Protein AF-A0A1V5ZDZ3-F1 (afdb_monomer_lite)

Foldseek 3Di:
DVVLLVVLLVLQQCVPPVCVVVLLLLLLQFAQDDDLLVVLVVLLVVLVVLLLQVCQFQFLQVPDHDPAGLAAECAGCCVVDVCSNLVSVLSNVLSLSSNRNGDDPCPSVCSNVVSCVSCVSNVVNNVVPHDPPPHHYDHHGDDSVRSCVSCVVVVVSSVVSVVSSVVSNVVVVVVVVVD

pLDDT: mean 86.66, std 9.2, range [58.78, 97.75]

Secondary structure (DSSP, 8-state):
-HHHHHHHHHHHHTTTTTTHHHHHHHHHT----STHHHHHHHHHHHHHHHHHHHHHHHGGGGG--SS--SSEE-SGGGGT-S-HHHHHHHHHHHHHHHHHT-S-TTHHHHHHHHHHHHHHHHHHHHHHH---TTPPEE-PPPPHHHHHHHTHHHHHHHHHHHHHHHHHHHHHHHHHHT-

Radius of gyration: 17.97 Å; chains: 1; bounding box: 47×28×54 Å

Sequence (179 aa):
MARLAVLGGFLFTHRDVLPVPLAIAVALSSRIRGGRRVAGALLVLIGLAIRLWAVLYIGGESRSRGEGPAFRTIGGPYAYFRHPLYLANAVLSEGLVLFSGAGKRWLPFVFPVLAFLFYAPIVAWEQGGVPRRGIPVRANRFGVRTALRSERRTYQSVFAFLVVSVVSSFVRNNLRRNR

Structure (mmCIF, N/CA/C/O backbone):
data_AF-A0A1V5ZDZ3-F1
#
_entry.id   AF-A0A1V5ZDZ3-F1
#
loop_
_atom_site.group_PDB
_atom_site.id
_atom_site.type_symbol
_atom_site.label_atom_id
_atom_site.label_alt_id
_atom_site.label_comp_id
_atom_site.label_asym_id
_atom_site.label_entity_id
_atom_site.label_seq_id
_atom_site.pdbx_PDB_ins_code
_atom_site.Cartn_x
_atom_site.Cartn_y
_atom_site.Cartn_z
_atom_site.occupancy
_atom_site.B_iso_or_equiv
_atom_site.auth_seq_id
_atom_site.auth_comp_id
_atom_site.auth_asym_id
_atom_site.auth_atom_id
_atom_site.pdbx_PDB_model_num
ATOM 1 N N . MET A 1 1 ? 7.000 -11.960 24.752 1.00 59.69 1 MET A N 1
ATOM 2 C CA . MET A 1 1 ? 5.815 -11.094 24.549 1.00 59.69 1 MET A CA 1
ATOM 3 C C . MET A 1 1 ? 6.163 -9.599 24.523 1.00 59.69 1 MET A C 1
ATOM 5 O O . MET A 1 1 ? 5.880 -8.968 23.515 1.00 59.69 1 MET A O 1
ATOM 9 N N . ALA A 1 2 ? 6.853 -9.037 25.529 1.00 67.88 2 ALA A N 1
ATOM 10 C CA . ALA A 1 2 ? 7.173 -7.596 25.588 1.00 67.88 2 ALA A CA 1
ATOM 11 C C . ALA A 1 2 ? 7.930 -7.032 24.360 1.00 67.88 2 ALA A C 1
ATOM 13 O O . ALA A 1 2 ? 7.556 -5.990 23.831 1.00 67.88 2 ALA A O 1
ATOM 14 N N . ARG A 1 3 ? 8.939 -7.746 23.834 1.00 72.88 3 ARG A N 1
ATOM 15 C CA . ARG A 1 3 ? 9.723 -7.296 22.661 1.00 72.88 3 ARG A CA 1
ATOM 16 C C . ARG A 1 3 ? 8.899 -7.169 21.369 1.00 72.88 3 ARG A C 1
ATOM 18 O O . ARG A 1 3 ? 9.143 -6.261 20.584 1.00 72.88 3 ARG A O 1
ATOM 25 N N . LEU A 1 4 ? 7.907 -8.042 21.164 1.00 75.06 4 LEU A N 1
ATOM 26 C CA . LEU A 1 4 ? 7.025 -7.992 19.988 1.00 75.06 4 LEU A CA 1
ATOM 27 C C . LEU A 1 4 ? 6.037 -6.824 20.069 1.00 75.06 4 LEU A C 1
ATOM 29 O O . LEU A 1 4 ? 5.743 -6.206 19.051 1.00 75.06 4 LEU A O 1
ATOM 33 N N . ALA A 1 5 ? 5.573 -6.488 21.275 1.00 77.06 5 ALA A N 1
ATOM 34 C CA . ALA A 1 5 ? 4.717 -5.327 21.495 1.00 77.06 5 ALA A CA 1
ATOM 35 C C . ALA A 1 5 ? 5.474 -4.010 21.249 1.00 77.06 5 ALA A C 1
ATOM 37 O O . ALA A 1 5 ? 4.960 -3.135 20.558 1.00 77.06 5 ALA A O 1
ATOM 38 N N . VAL A 1 6 ? 6.717 -3.893 21.734 1.00 82.50 6 VAL A N 1
ATOM 39 C CA . VAL A 1 6 ? 7.574 -2.721 21.466 1.00 82.50 6 VAL A CA 1
ATOM 40 C C . VAL A 1 6 ? 7.829 -2.561 19.965 1.00 82.50 6 VAL A C 1
ATOM 42 O O . VAL A 1 6 ? 7.664 -1.468 19.424 1.00 82.50 6 VAL A O 1
ATOM 45 N N . LEU A 1 7 ? 8.164 -3.659 19.277 1.00 86.00 7 LEU A N 1
ATOM 46 C CA . LEU A 1 7 ? 8.365 -3.652 17.829 1.00 86.00 7 LEU A CA 1
ATOM 47 C C . LEU A 1 7 ? 7.093 -3.229 17.080 1.00 86.00 7 LEU A C 1
ATOM 49 O O . LEU A 1 7 ? 7.154 -2.355 16.221 1.00 86.00 7 LEU A O 1
ATOM 53 N N . GLY A 1 8 ? 5.940 -3.812 17.412 1.00 85.69 8 GLY A N 1
ATOM 54 C CA . GLY A 1 8 ? 4.668 -3.481 16.772 1.00 85.69 8 GLY A CA 1
ATOM 55 C C . GLY A 1 8 ? 4.269 -2.015 16.955 1.00 85.69 8 GLY A C 1
ATOM 56 O O . GLY A 1 8 ? 3.868 -1.378 15.984 1.00 85.69 8 GLY A O 1
ATOM 57 N N . GLY A 1 9 ? 4.461 -1.447 18.151 1.00 85.50 9 GLY A N 1
ATOM 58 C CA . GLY A 1 9 ? 4.210 -0.027 18.415 1.00 85.50 9 GLY A CA 1
ATOM 59 C C . GLY A 1 9 ? 5.159 0.900 17.651 1.00 85.50 9 GLY A C 1
ATOM 60 O O . GLY A 1 9 ? 4.721 1.880 17.044 1.00 85.50 9 GLY A O 1
ATOM 61 N N . PHE A 1 10 ? 6.453 0.565 17.598 1.00 87.38 10 PHE A N 1
ATOM 62 C CA . PHE A 1 10 ? 7.428 1.309 16.797 1.00 87.38 10 PHE A CA 1
ATOM 63 C C . PHE A 1 10 ? 7.063 1.301 15.305 1.00 87.38 10 PHE A C 1
ATOM 65 O O . PHE A 1 10 ? 7.021 2.361 14.670 1.00 87.38 10 PHE A O 1
ATOM 72 N N . LEU A 1 11 ? 6.753 0.117 14.763 1.00 89.81 11 LEU A N 1
ATOM 73 C CA . LEU A 1 11 ? 6.335 -0.060 13.374 1.00 89.81 11 LEU A CA 1
ATOM 74 C C . LEU A 1 11 ? 5.017 0.670 13.086 1.00 89.81 11 LEU A C 1
ATOM 76 O O . LEU A 1 11 ? 4.903 1.304 12.042 1.00 89.81 11 LEU A O 1
ATOM 80 N N . PHE A 1 12 ? 4.046 0.648 14.006 1.00 86.44 12 PHE A N 1
ATOM 81 C CA . PHE A 1 12 ? 2.776 1.363 13.857 1.00 86.44 12 PHE A CA 1
ATOM 82 C C . PHE A 1 12 ? 2.987 2.875 13.741 1.00 86.44 12 PHE A C 1
ATOM 84 O O . PHE A 1 12 ? 2.414 3.503 12.849 1.00 86.44 12 PHE A O 1
ATOM 91 N N . THR A 1 13 ? 3.824 3.459 14.599 1.00 85.75 13 THR A N 1
ATOM 92 C CA . THR A 1 13 ? 4.104 4.905 14.609 1.00 85.75 13 THR A CA 1
ATOM 93 C C . THR A 1 13 ? 4.834 5.362 13.344 1.00 85.75 13 THR A C 1
ATOM 95 O O . THR A 1 13 ? 4.543 6.436 12.813 1.00 85.75 13 THR A O 1
ATOM 98 N N . HIS A 1 14 ? 5.728 4.525 12.810 1.00 87.31 14 HIS A N 1
ATOM 99 C CA . HIS A 1 14 ? 6.553 4.842 11.638 1.00 87.31 14 HIS A CA 1
ATOM 100 C C . HIS A 1 14 ? 6.066 4.184 10.337 1.00 87.31 14 HIS A C 1
ATOM 102 O O . HIS A 1 14 ? 6.770 4.227 9.324 1.00 87.31 14 HIS A O 1
ATOM 108 N N . ARG A 1 15 ? 4.853 3.613 10.328 1.00 85.88 15 ARG A N 1
ATOM 109 C CA . ARG A 1 15 ? 4.305 2.820 9.209 1.00 85.88 15 ARG A CA 1
ATOM 110 C C . ARG A 1 15 ? 4.281 3.545 7.864 1.00 85.88 15 ARG A C 1
ATOM 112 O O . ARG A 1 15 ? 4.365 2.900 6.827 1.00 85.88 15 ARG A O 1
ATOM 119 N N . ASP A 1 16 ? 4.167 4.873 7.884 1.00 85.38 16 ASP A N 1
ATOM 120 C CA . ASP A 1 16 ? 4.135 5.702 6.674 1.00 85.38 16 ASP A CA 1
ATOM 121 C C . ASP A 1 16 ? 5.539 6.025 6.129 1.00 85.38 16 ASP A C 1
ATOM 123 O O . ASP A 1 16 ? 5.663 6.399 4.967 1.00 85.38 16 ASP A O 1
ATOM 127 N N . VAL A 1 17 ? 6.586 5.923 6.958 1.00 87.62 17 VAL A N 1
ATOM 128 C CA . VAL A 1 17 ? 7.951 6.387 6.642 1.00 87.62 17 VAL A CA 1
ATOM 129 C C . VAL A 1 17 ? 8.885 5.220 6.334 1.00 87.62 17 VAL A C 1
ATOM 131 O O . VAL A 1 17 ? 9.658 5.295 5.384 1.00 87.62 17 VAL A O 1
ATOM 134 N N . LEU A 1 18 ? 8.789 4.118 7.086 1.00 90.88 18 LEU A N 1
ATOM 135 C CA . LEU A 1 18 ? 9.664 2.950 6.912 1.00 90.88 18 LEU A CA 1
ATOM 136 C C . LEU A 1 18 ? 9.657 2.364 5.486 1.00 90.88 18 LEU A C 1
ATOM 138 O O . LEU A 1 18 ? 10.729 1.999 5.005 1.00 90.88 18 LEU A O 1
ATOM 142 N N . PRO A 1 19 ? 8.520 2.302 4.763 1.00 89.12 19 PRO A N 1
ATOM 143 C CA . PRO A 1 19 ? 8.514 1.780 3.396 1.00 89.12 19 PRO A CA 1
ATOM 144 C C . PRO A 1 19 ? 9.108 2.741 2.350 1.00 89.12 19 PRO A C 1
ATOM 146 O O . PRO A 1 19 ? 9.386 2.317 1.229 1.00 89.12 19 PRO A O 1
ATOM 149 N N . VAL A 1 20 ? 9.296 4.028 2.674 1.00 91.06 20 VAL A N 1
ATOM 150 C CA . VAL A 1 20 ? 9.652 5.074 1.695 1.00 91.06 20 VAL A CA 1
ATOM 151 C C . VAL A 1 20 ? 11.028 4.857 1.054 1.00 91.06 20 VAL A C 1
ATOM 153 O O . VAL A 1 20 ? 11.095 4.904 -0.176 1.00 91.06 20 VAL A O 1
ATOM 156 N N . PRO A 1 21 ? 12.117 4.567 1.797 1.00 93.44 21 PRO A N 1
ATOM 157 C CA . PRO A 1 21 ? 13.422 4.311 1.183 1.00 93.44 21 PRO A CA 1
ATOM 158 C C . PRO A 1 21 ? 13.392 3.127 0.210 1.00 93.44 21 PRO A C 1
ATOM 160 O O . PRO A 1 21 ? 13.951 3.207 -0.884 1.00 93.44 21 PRO A O 1
ATOM 163 N N . LEU A 1 22 ? 12.680 2.053 0.573 1.00 91.25 22 LEU A N 1
ATOM 164 C CA . LEU A 1 22 ? 12.496 0.895 -0.299 1.00 91.25 22 LEU A CA 1
ATOM 165 C C . LEU A 1 22 ? 11.711 1.278 -1.559 1.00 91.25 22 LEU A C 1
ATOM 167 O O . LEU A 1 22 ? 12.120 0.921 -2.661 1.00 91.25 22 LEU A O 1
ATOM 171 N N . ALA A 1 23 ? 10.628 2.045 -1.419 1.00 92.56 23 ALA A N 1
ATOM 172 C CA . ALA A 1 23 ? 9.844 2.521 -2.554 1.00 92.56 23 ALA A CA 1
ATOM 173 C C . ALA A 1 23 ? 10.684 3.382 -3.516 1.00 92.56 23 ALA A C 1
ATOM 175 O O . ALA A 1 23 ? 10.612 3.187 -4.728 1.00 92.56 23 ALA A O 1
ATOM 176 N N . ILE A 1 24 ? 11.531 4.279 -3.000 1.00 94.19 24 ILE A N 1
ATOM 177 C CA . ILE A 1 24 ? 12.449 5.089 -3.817 1.00 94.19 24 ILE A CA 1
ATOM 178 C C . ILE A 1 24 ? 13.454 4.192 -4.549 1.00 94.19 24 ILE A C 1
ATOM 180 O O . ILE A 1 24 ? 13.631 4.328 -5.760 1.00 94.19 24 ILE A O 1
ATOM 184 N N . ALA A 1 25 ? 14.077 3.240 -3.847 1.00 93.38 25 ALA A N 1
ATOM 185 C CA . ALA A 1 25 ? 15.037 2.313 -4.444 1.00 93.38 25 ALA A CA 1
ATOM 186 C C . ALA A 1 25 ? 14.409 1.470 -5.570 1.00 93.38 25 ALA A C 1
ATOM 188 O O . ALA A 1 25 ? 15.009 1.292 -6.635 1.00 93.38 25 ALA A O 1
ATOM 189 N N . VAL A 1 26 ? 13.181 0.985 -5.369 1.00 93.19 26 VAL A N 1
ATOM 190 C CA . VAL A 1 26 ? 12.404 0.265 -6.389 1.00 93.19 26 VAL A CA 1
ATOM 191 C C . VAL A 1 26 ? 12.106 1.188 -7.576 1.00 93.19 26 VAL A C 1
ATOM 193 O O . VAL A 1 26 ? 12.434 0.838 -8.708 1.00 93.19 26 VAL A O 1
ATOM 196 N N . ALA A 1 27 ? 11.586 2.395 -7.341 1.00 94.38 27 ALA A N 1
ATOM 197 C CA . ALA A 1 27 ? 11.242 3.333 -8.410 1.00 94.38 27 ALA A CA 1
ATOM 198 C C . ALA A 1 27 ? 12.459 3.714 -9.274 1.00 94.38 27 ALA A C 1
ATOM 200 O O . ALA A 1 27 ? 12.392 3.637 -10.502 1.00 94.38 27 ALA A O 1
ATOM 201 N N . LEU A 1 28 ? 13.599 4.035 -8.655 1.00 94.38 28 LEU A N 1
ATOM 202 C CA . LEU A 1 28 ? 14.843 4.385 -9.357 1.00 94.38 28 LEU A CA 1
ATOM 203 C C . LEU A 1 28 ? 15.473 3.198 -10.103 1.00 94.38 28 LEU A C 1
ATOM 205 O O . LEU A 1 28 ? 16.198 3.372 -11.085 1.00 94.38 28 LEU A O 1
ATOM 209 N N . SER A 1 29 ? 15.208 1.967 -9.660 1.00 91.81 29 SER A N 1
ATOM 210 C CA . SER A 1 29 ? 15.722 0.755 -10.306 1.00 91.81 29 SER A CA 1
ATOM 211 C C . SER A 1 29 ? 14.796 0.181 -11.387 1.00 91.81 29 SER A C 1
ATOM 213 O O . SER A 1 29 ? 15.147 -0.838 -11.999 1.00 91.81 29 SER A O 1
ATOM 215 N N . SER A 1 30 ? 13.687 0.867 -11.682 1.00 92.50 30 SER A N 1
ATOM 216 C CA . SER A 1 30 ? 12.644 0.445 -12.622 1.00 92.50 30 SER A CA 1
ATOM 217 C C . SER A 1 30 ? 13.154 0.083 -14.015 1.00 92.50 30 SER A C 1
ATOM 219 O O . SER A 1 30 ? 14.029 0.731 -14.597 1.00 92.50 30 SER A O 1
ATOM 221 N N . ARG A 1 31 ? 12.562 -0.978 -14.567 1.00 91.25 31 ARG A N 1
ATOM 222 C CA . ARG A 1 31 ? 12.751 -1.476 -15.936 1.00 91.25 31 ARG A CA 1
ATOM 223 C C . ARG A 1 31 ? 11.410 -2.009 -16.437 1.00 91.25 31 ARG A C 1
ATOM 225 O O . ARG A 1 31 ? 11.193 -3.216 -16.516 1.00 91.25 31 ARG A O 1
ATOM 232 N N . ILE A 1 32 ? 10.507 -1.098 -16.781 1.00 89.62 32 ILE A N 1
ATOM 233 C CA . ILE A 1 32 ? 9.138 -1.427 -17.188 1.00 89.62 32 ILE A CA 1
ATOM 234 C C . ILE A 1 32 ? 9.177 -2.106 -18.564 1.00 89.62 32 ILE A C 1
ATOM 236 O O . ILE A 1 32 ? 9.320 -1.442 -19.592 1.00 89.62 32 ILE A O 1
ATOM 240 N N . ARG A 1 33 ? 9.087 -3.442 -18.585 1.00 80.81 33 ARG A N 1
ATOM 241 C CA . ARG A 1 33 ? 9.086 -4.280 -19.797 1.00 80.81 33 ARG A CA 1
ATOM 242 C C . ARG A 1 33 ? 8.241 -5.544 -19.597 1.00 80.81 33 ARG A C 1
ATOM 244 O O . ARG A 1 33 ? 8.158 -6.077 -18.493 1.00 80.81 33 ARG A O 1
ATOM 251 N N . GLY A 1 34 ? 7.674 -6.059 -20.689 1.00 81.50 34 GLY A N 1
ATOM 252 C CA . GLY A 1 34 ? 6.907 -7.312 -20.707 1.00 81.50 34 GLY A CA 1
ATOM 253 C C . GLY A 1 34 ? 5.507 -7.213 -20.085 1.00 81.50 34 GLY A C 1
ATOM 254 O O . GLY A 1 34 ? 5.039 -6.131 -19.734 1.00 81.50 34 GLY A O 1
ATOM 255 N N . GLY A 1 35 ? 4.830 -8.360 -19.951 1.00 80.69 35 GLY A N 1
ATOM 256 C CA . GLY A 1 35 ? 3.433 -8.446 -19.493 1.00 80.69 35 GLY A CA 1
ATOM 257 C C . GLY A 1 35 ? 3.197 -8.121 -18.011 1.00 80.69 35 GLY A C 1
ATOM 258 O O . GLY A 1 35 ? 2.084 -7.762 -17.635 1.00 80.69 35 GLY A O 1
ATOM 259 N N . ARG A 1 36 ? 4.243 -8.157 -17.168 1.00 86.19 36 ARG A N 1
ATOM 260 C CA . ARG A 1 36 ? 4.143 -7.897 -15.714 1.00 86.19 36 ARG A CA 1
ATOM 261 C C . ARG A 1 36 ? 3.575 -6.513 -15.389 1.00 86.19 36 ARG A C 1
ATOM 263 O O . ARG A 1 36 ? 2.867 -6.368 -14.400 1.00 86.19 36 ARG A O 1
ATOM 270 N N . ARG A 1 37 ? 3.812 -5.520 -16.253 1.00 90.75 37 ARG A N 1
ATOM 271 C CA . ARG A 1 37 ? 3.296 -4.153 -16.077 1.00 90.75 37 ARG A CA 1
ATOM 272 C C . ARG A 1 37 ? 1.768 -4.089 -16.022 1.00 90.75 37 ARG A C 1
ATOM 274 O O . ARG A 1 37 ? 1.231 -3.274 -15.285 1.00 90.75 37 ARG A O 1
ATOM 281 N N . VAL A 1 38 ? 1.077 -4.945 -16.782 1.00 93.50 38 VAL A N 1
ATOM 282 C CA . VAL A 1 38 ? -0.393 -4.955 -16.839 1.00 93.50 38 VAL A CA 1
ATOM 283 C C . VAL A 1 38 ? -0.948 -5.524 -15.541 1.00 93.50 38 VAL A C 1
ATOM 285 O O . VAL A 1 38 ? -1.773 -4.884 -14.901 1.00 93.50 38 VAL A O 1
ATOM 288 N N . ALA A 1 39 ? -0.419 -6.667 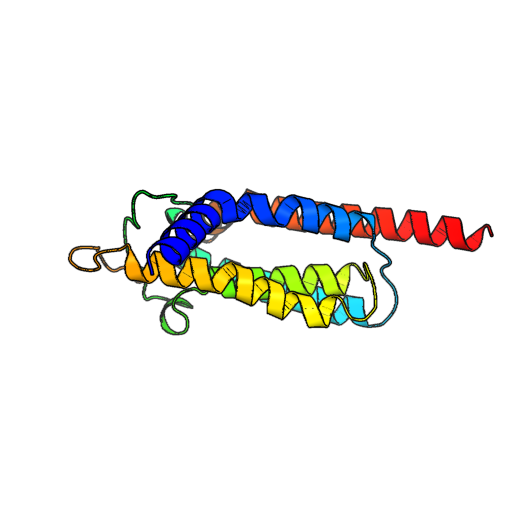-15.097 1.00 93.25 39 ALA A N 1
ATOM 289 C CA . ALA A 1 39 ? -0.768 -7.243 -13.801 1.00 93.25 39 ALA A CA 1
ATOM 290 C C . ALA A 1 39 ? -0.473 -6.266 -12.647 1.00 93.25 39 ALA A C 1
ATOM 292 O O . ALA A 1 39 ? -1.317 -6.070 -11.778 1.00 93.25 39 ALA A O 1
ATOM 293 N N . GLY A 1 40 ? 0.680 -5.587 -12.679 1.00 95.12 40 GLY A N 1
ATOM 294 C CA . GLY A 1 40 ? 1.031 -4.565 -11.692 1.00 95.12 40 GLY A CA 1
ATOM 295 C C . GLY A 1 40 ? 0.053 -3.390 -11.681 1.00 95.12 40 GLY A C 1
ATOM 296 O O . GLY A 1 40 ? -0.425 -3.004 -10.620 1.00 95.12 40 GLY A O 1
ATOM 297 N N . ALA A 1 41 ? -0.318 -2.866 -12.853 1.00 95.62 41 ALA A N 1
ATOM 298 C CA . ALA A 1 41 ? -1.301 -1.790 -12.966 1.00 95.62 41 ALA A CA 1
ATOM 299 C C . ALA A 1 41 ? -2.682 -2.203 -12.429 1.00 95.62 41 ALA A C 1
ATOM 301 O O . ALA A 1 41 ? -3.305 -1.437 -11.696 1.00 95.62 41 ALA A O 1
ATOM 302 N N . LEU A 1 42 ? -3.139 -3.423 -12.732 1.00 96.75 42 LEU A N 1
ATOM 303 C CA . LEU A 1 42 ? -4.397 -3.951 -12.199 1.00 96.75 42 LEU A CA 1
ATOM 304 C C . LEU A 1 42 ? -4.360 -4.060 -10.671 1.00 96.75 42 LEU A C 1
ATOM 306 O O . LEU A 1 42 ? -5.295 -3.616 -10.010 1.00 96.75 42 LEU A O 1
ATOM 310 N N . LEU A 1 43 ? -3.268 -4.569 -10.095 1.00 96.94 43 LEU A N 1
ATOM 311 C CA . LEU A 1 43 ? -3.098 -4.630 -8.641 1.00 96.94 43 LEU A CA 1
ATOM 312 C C . LEU A 1 43 ? -3.066 -3.238 -8.000 1.00 96.94 43 LEU A C 1
ATOM 314 O O . LEU A 1 43 ? -3.684 -3.040 -6.957 1.00 96.94 43 LEU A O 1
ATOM 318 N N . VAL A 1 44 ? -2.419 -2.252 -8.633 1.00 97.19 44 VAL A N 1
ATOM 319 C CA . VAL A 1 44 ? -2.454 -0.854 -8.172 1.00 97.19 44 VAL A CA 1
ATOM 320 C C . VAL A 1 44 ? -3.892 -0.337 -8.133 1.00 97.19 44 VAL A C 1
ATOM 322 O O . VAL A 1 44 ? -4.309 0.218 -7.118 1.00 97.19 44 VAL A O 1
ATOM 325 N N . LEU A 1 45 ? -4.674 -0.555 -9.194 1.00 97.19 45 LEU A N 1
ATOM 326 C CA . LEU A 1 45 ? -6.077 -0.131 -9.249 1.00 97.19 45 LEU A CA 1
ATOM 327 C C . LEU A 1 45 ? -6.932 -0.827 -8.182 1.00 97.19 45 LEU A C 1
ATOM 329 O O . LEU A 1 45 ? -7.694 -0.158 -7.486 1.00 97.19 45 LEU A O 1
ATOM 333 N N . ILE A 1 46 ? -6.767 -2.140 -8.001 1.00 97.75 46 ILE A N 1
ATOM 334 C CA . ILE A 1 46 ? -7.468 -2.912 -6.965 1.00 97.75 46 ILE A CA 1
ATOM 335 C C . ILE A 1 46 ? -7.102 -2.387 -5.572 1.00 97.75 46 ILE A C 1
ATOM 337 O O . ILE A 1 46 ? -7.986 -2.121 -4.759 1.00 97.75 46 ILE A O 1
ATOM 341 N N . GLY A 1 47 ? -5.813 -2.175 -5.295 1.00 96.81 47 GLY A N 1
ATOM 342 C CA . GLY A 1 47 ? -5.342 -1.634 -4.022 1.00 96.81 47 GLY A CA 1
ATOM 343 C C . GLY A 1 47 ? -5.919 -0.246 -3.731 1.00 96.81 47 GLY A C 1
ATOM 344 O O . GLY A 1 47 ? -6.404 0.003 -2.626 1.00 96.81 47 GLY A O 1
ATOM 345 N N . LEU A 1 48 ? -5.944 0.644 -4.730 1.00 96.06 48 LEU A N 1
ATOM 346 C CA . LEU A 1 48 ? -6.569 1.966 -4.614 1.00 96.06 48 LEU A CA 1
ATOM 347 C C . LEU A 1 48 ? -8.085 1.875 -4.387 1.00 96.06 48 LEU A C 1
ATOM 349 O O . LEU A 1 48 ? -8.615 2.633 -3.575 1.00 96.06 48 LEU A O 1
ATOM 353 N N . ALA A 1 49 ? -8.776 0.939 -5.041 1.00 95.44 49 ALA A N 1
ATOM 354 C CA . ALA A 1 49 ? -10.210 0.727 -4.862 1.00 95.44 49 ALA A CA 1
ATOM 355 C C . ALA A 1 49 ? -10.547 0.227 -3.448 1.00 95.44 49 ALA A C 1
ATOM 357 O O . ALA A 1 49 ? -11.411 0.808 -2.788 1.00 95.44 49 ALA A O 1
ATOM 358 N N . ILE A 1 50 ? -9.824 -0.781 -2.938 1.00 95.12 50 ILE A N 1
ATOM 359 C CA . ILE A 1 50 ? -9.981 -1.269 -1.555 1.00 95.12 50 ILE A CA 1
ATOM 360 C C . ILE A 1 50 ? -9.680 -0.136 -0.569 1.00 95.12 50 ILE A C 1
ATOM 362 O O . ILE A 1 50 ? -10.411 0.052 0.405 1.00 95.12 50 ILE A O 1
ATOM 366 N N . ARG A 1 51 ? -8.633 0.659 -0.833 1.00 94.25 51 ARG A N 1
ATOM 367 C CA . ARG A 1 51 ? -8.268 1.801 0.009 1.00 94.25 51 ARG A CA 1
ATOM 368 C C . ARG A 1 51 ? -9.383 2.836 0.059 1.00 94.25 51 ARG A C 1
ATOM 370 O O . ARG A 1 51 ? -9.787 3.227 1.150 1.00 94.25 51 ARG A O 1
ATOM 377 N N . LEU A 1 52 ? -9.896 3.262 -1.093 1.00 92.94 52 LEU A N 1
ATOM 378 C CA . LEU A 1 52 ? -10.993 4.223 -1.158 1.00 92.94 52 LEU A CA 1
ATOM 379 C C . LEU A 1 52 ? -12.235 3.675 -0.450 1.00 92.94 52 LEU A C 1
ATOM 381 O O . LEU A 1 52 ? -12.846 4.391 0.342 1.00 92.94 52 LEU A O 1
ATOM 385 N N . TRP A 1 53 ? -12.568 2.400 -0.670 1.00 93.81 53 TRP A N 1
ATOM 386 C CA . TRP A 1 53 ? -13.678 1.744 0.014 1.00 93.81 53 TRP A CA 1
ATOM 387 C C . TRP A 1 53 ? -13.498 1.762 1.533 1.00 93.81 53 TRP A C 1
ATOM 389 O O . TRP A 1 53 ? -14.443 2.096 2.233 1.00 93.81 53 TRP A O 1
ATOM 399 N N . ALA A 1 54 ? -12.297 1.505 2.055 1.00 93.06 54 ALA A N 1
ATOM 400 C CA . ALA A 1 54 ? -12.025 1.570 3.491 1.00 93.06 54 ALA A CA 1
ATOM 401 C C . ALA A 1 54 ? -12.116 2.998 4.041 1.00 93.06 54 ALA A C 1
ATOM 403 O O . ALA A 1 54 ? -12.803 3.251 5.030 1.00 93.06 54 ALA A O 1
ATOM 404 N N . VAL A 1 55 ? -11.486 3.966 3.380 1.00 92.50 55 VAL A N 1
ATOM 405 C CA . VAL A 1 55 ? -11.455 5.356 3.858 1.00 92.50 55 VAL A CA 1
ATOM 406 C C . V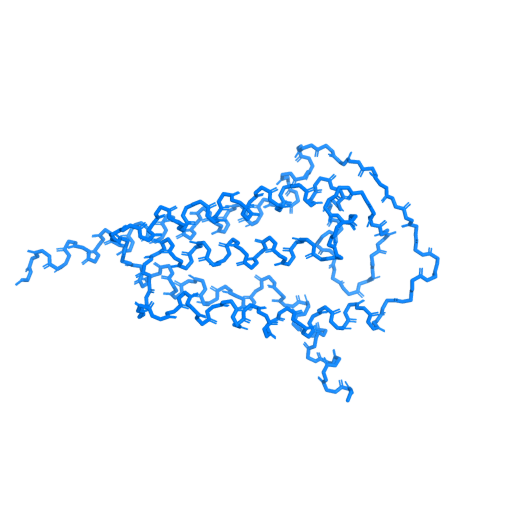AL A 1 55 ? -12.830 6.013 3.838 1.00 92.50 55 VAL A C 1
ATOM 408 O O . VAL A 1 55 ? -13.119 6.847 4.693 1.00 92.50 55 VAL A O 1
ATOM 411 N N . LEU A 1 56 ? -13.729 5.576 2.957 1.00 92.25 56 LEU A N 1
ATOM 412 C CA . LEU A 1 56 ? -15.131 5.987 3.009 1.00 92.25 56 LEU A CA 1
ATOM 413 C C . LEU A 1 56 ? -15.829 5.619 4.329 1.00 92.25 56 LEU A C 1
ATOM 415 O O . LEU A 1 56 ? -16.838 6.239 4.633 1.00 92.25 56 LEU A O 1
ATOM 419 N N . TYR A 1 57 ? -15.320 4.672 5.121 1.00 90.56 57 TYR A N 1
ATOM 420 C CA . TYR A 1 57 ? -15.927 4.250 6.393 1.00 90.56 57 TYR A CA 1
ATOM 421 C C . TYR A 1 57 ? -15.113 4.623 7.638 1.00 90.56 57 TYR A C 1
ATOM 423 O O . TYR A 1 57 ? -15.697 4.778 8.708 1.00 90.56 57 TYR A O 1
ATOM 431 N N . ILE A 1 58 ? -13.788 4.765 7.533 1.00 87.50 58 ILE A N 1
ATOM 432 C CA . ILE A 1 58 ? -12.936 5.187 8.664 1.00 87.50 58 ILE A CA 1
ATOM 433 C C . ILE A 1 58 ? -12.610 6.688 8.643 1.00 87.50 58 ILE A C 1
ATOM 435 O O . ILE A 1 58 ? -12.310 7.272 9.679 1.00 87.50 58 ILE A O 1
ATOM 439 N N . GLY A 1 59 ? -12.677 7.337 7.479 1.00 84.19 59 GLY A N 1
ATOM 440 C CA . GLY A 1 59 ? -12.348 8.752 7.327 1.00 84.19 59 GLY A CA 1
ATOM 441 C C . GLY A 1 59 ? -10.918 9.097 7.768 1.00 84.19 59 GLY A C 1
ATOM 442 O O . GLY A 1 59 ? -9.960 8.359 7.510 1.00 84.19 59 GLY A O 1
ATOM 443 N N . GLY A 1 60 ? -10.779 10.249 8.434 1.00 74.19 60 GLY A N 1
ATOM 444 C CA . GLY A 1 60 ? -9.499 10.782 8.913 1.00 74.19 60 GLY A CA 1
ATOM 445 C C . GLY A 1 60 ? -8.855 9.989 10.056 1.00 74.19 60 GLY A C 1
ATOM 446 O O . GLY A 1 60 ? -7.640 10.079 10.225 1.00 74.19 60 GLY A O 1
ATOM 447 N N . GLU A 1 61 ? -9.618 9.150 10.769 1.00 74.38 61 GLU A N 1
ATOM 448 C CA . GLU A 1 61 ? -9.101 8.325 11.877 1.00 74.38 61 GLU A CA 1
ATOM 449 C C . GLU A 1 61 ? -8.014 7.342 11.437 1.00 74.38 61 GLU A C 1
ATOM 451 O O . GLU A 1 61 ? -7.153 6.955 12.223 1.00 74.38 61 GLU A O 1
ATOM 456 N N . SER A 1 62 ? -7.973 6.999 10.147 1.00 65.81 62 SER A N 1
ATOM 457 C CA . SER A 1 62 ? -6.891 6.211 9.540 1.00 65.81 62 SER A CA 1
ATOM 458 C C . SER A 1 62 ? -5.479 6.776 9.793 1.00 65.81 62 SER A C 1
ATOM 460 O O . SER A 1 62 ? -4.484 6.045 9.690 1.00 65.81 62 SER A O 1
ATOM 462 N N . ARG A 1 63 ? -5.373 8.071 10.121 1.00 67.31 63 ARG A N 1
ATOM 463 C CA . ARG A 1 63 ? -4.116 8.793 10.352 1.00 67.31 63 ARG A CA 1
ATOM 464 C C . ARG A 1 63 ? -3.803 9.061 11.824 1.00 67.31 63 ARG A C 1
ATOM 466 O O . ARG A 1 63 ? -2.737 9.614 12.088 1.00 67.31 63 ARG A O 1
ATOM 473 N N . SER A 1 64 ? -4.653 8.633 12.760 1.00 69.38 64 SER A N 1
ATOM 474 C CA . SER A 1 64 ? -4.352 8.735 14.192 1.00 69.38 64 SER A CA 1
ATOM 475 C C . SER A 1 64 ? -3.115 7.894 14.562 1.00 69.38 64 SER A C 1
ATOM 477 O O . SER A 1 64 ? -2.860 6.816 13.993 1.00 69.38 64 SER A O 1
ATOM 479 N N . ARG A 1 65 ? -2.300 8.423 15.483 1.00 65.88 65 ARG A N 1
ATOM 480 C CA . ARG A 1 65 ? -1.071 7.806 16.002 1.00 65.88 65 ARG A CA 1
ATOM 481 C C . ARG A 1 65 ? -1.141 7.777 17.526 1.00 65.88 65 ARG A C 1
ATOM 483 O O . ARG A 1 65 ? -1.158 8.824 18.149 1.00 65.88 65 ARG A O 1
ATOM 490 N N . GLY A 1 66 ? -1.136 6.586 18.118 1.00 58.78 66 GLY A N 1
ATOM 491 C CA . GLY A 1 66 ? -0.856 6.390 19.547 1.00 58.78 66 GLY A CA 1
ATOM 492 C C . GLY A 1 66 ? -1.969 6.755 20.538 1.00 58.78 66 GLY A C 1
ATOM 493 O O . GLY A 1 66 ? -1.974 6.184 21.619 1.00 58.78 66 GLY A O 1
ATOM 494 N N . GLU A 1 67 ? -2.932 7.608 20.185 1.00 60.19 67 GLU A N 1
ATOM 495 C CA . GLU A 1 67 ? -3.985 8.073 21.115 1.00 60.19 67 GLU A CA 1
ATOM 496 C C . GLU A 1 67 ? -5.202 7.131 21.225 1.00 60.19 67 GLU A C 1
ATOM 498 O O . GLU A 1 67 ? -6.131 7.378 21.988 1.00 60.19 67 GLU A O 1
ATOM 503 N N . GLY A 1 68 ? -5.185 6.009 20.500 1.00 61.81 68 GLY A N 1
ATOM 504 C CA . GLY A 1 68 ? -6.335 5.112 20.384 1.00 61.81 68 GLY A CA 1
ATOM 505 C C . GLY A 1 68 ? -7.404 5.657 19.422 1.00 61.81 68 GLY A C 1
ATOM 506 O O . GLY A 1 68 ? -7.443 6.851 19.129 1.00 61.81 68 GLY A O 1
ATOM 507 N N . PRO A 1 69 ? -8.245 4.787 18.838 1.00 71.62 69 PRO A N 1
ATOM 508 C CA . PRO A 1 69 ? -9.219 5.222 17.843 1.00 71.62 69 PRO A CA 1
ATOM 509 C C . PRO A 1 69 ? -10.413 5.923 18.506 1.00 71.62 69 PRO A C 1
ATOM 511 O O . PRO A 1 69 ? -11.032 5.361 19.410 1.00 71.62 69 PRO A O 1
ATOM 514 N N . ALA A 1 70 ? -10.798 7.103 18.003 1.00 74.81 70 ALA A N 1
ATOM 515 C CA . ALA A 1 70 ? -11.965 7.841 18.505 1.00 74.81 70 ALA A CA 1
ATOM 516 C C . ALA A 1 70 ? -13.286 7.071 18.319 1.00 74.81 70 ALA A C 1
ATOM 518 O O . ALA A 1 70 ? -14.252 7.271 19.053 1.00 74.81 70 ALA A O 1
ATOM 519 N N . PHE A 1 71 ? -13.342 6.183 17.324 1.00 80.50 71 PHE A N 1
ATOM 520 C CA . PHE A 1 71 ? -14.436 5.244 17.110 1.00 80.50 71 PHE A CA 1
ATOM 521 C C . PHE A 1 71 ? -13.947 4.003 16.364 1.00 80.50 71 PHE A C 1
ATOM 523 O O . PHE A 1 71 ? -12.930 4.021 15.670 1.00 80.50 71 PHE A O 1
ATOM 530 N N . ARG A 1 72 ? -14.723 2.921 16.440 1.00 83.06 72 ARG A N 1
ATOM 531 C CA . ARG A 1 72 ? -14.510 1.717 15.636 1.00 83.06 72 ARG A CA 1
ATOM 532 C C . ARG A 1 72 ? -15.535 1.648 14.516 1.00 83.06 72 ARG A C 1
ATOM 534 O O . ARG A 1 72 ? -16.731 1.746 14.769 1.00 83.06 72 ARG A O 1
ATOM 541 N N . THR A 1 73 ? -15.080 1.426 13.289 1.00 85.88 73 THR A N 1
ATOM 542 C CA . THR A 1 73 ? -15.990 1.207 12.163 1.00 85.88 73 THR A CA 1
ATOM 543 C C . THR A 1 73 ? -16.274 -0.281 11.946 1.00 85.88 73 THR A C 1
ATOM 545 O O . THR A 1 73 ? -15.377 -1.116 12.076 1.00 85.88 73 THR A O 1
ATOM 548 N N . ILE A 1 74 ? -17.533 -0.611 11.660 1.00 88.12 74 ILE A N 1
ATOM 549 C CA . ILE A 1 74 ? -17.994 -1.968 11.303 1.00 88.12 74 ILE A CA 1
ATOM 550 C C . ILE A 1 74 ? -18.672 -2.011 9.926 1.00 88.12 74 ILE A C 1
ATOM 552 O O . ILE A 1 74 ? -19.145 -3.060 9.504 1.00 88.12 74 ILE A O 1
ATOM 556 N N . GLY A 1 75 ? -18.736 -0.874 9.227 1.00 87.44 75 GLY A N 1
ATOM 557 C CA . GLY A 1 75 ? -19.363 -0.760 7.912 1.00 87.44 75 GLY A CA 1
ATOM 558 C C . GLY A 1 75 ? -18.394 -1.025 6.755 1.00 87.44 75 GLY A C 1
ATOM 559 O O . GLY A 1 75 ? -17.174 -0.881 6.882 1.00 87.44 75 GLY A O 1
ATOM 560 N N . GLY A 1 76 ? -18.948 -1.383 5.596 1.00 90.56 76 GLY A N 1
ATOM 561 C CA . GLY A 1 76 ? -18.183 -1.560 4.362 1.00 90.56 76 GLY A CA 1
ATOM 562 C C . GLY A 1 76 ? -17.124 -2.662 4.474 1.00 90.56 76 GLY A C 1
ATOM 563 O O . GLY A 1 76 ? -17.443 -3.761 4.926 1.00 90.56 76 GLY A O 1
ATOM 564 N N . PRO A 1 77 ? -15.857 -2.410 4.095 1.00 92.69 77 PRO A N 1
ATOM 565 C CA . PRO A 1 77 ? -14.833 -3.453 4.106 1.00 92.69 77 PRO A CA 1
ATOM 566 C C . PRO A 1 77 ? -14.461 -3.909 5.520 1.00 92.69 77 PRO A C 1
ATOM 568 O O . PRO A 1 77 ? -13.919 -5.001 5.681 1.00 92.69 77 PRO A O 1
ATOM 571 N N . TYR A 1 78 ? -14.773 -3.104 6.543 1.00 90.94 78 TYR A N 1
ATOM 572 C CA . TYR A 1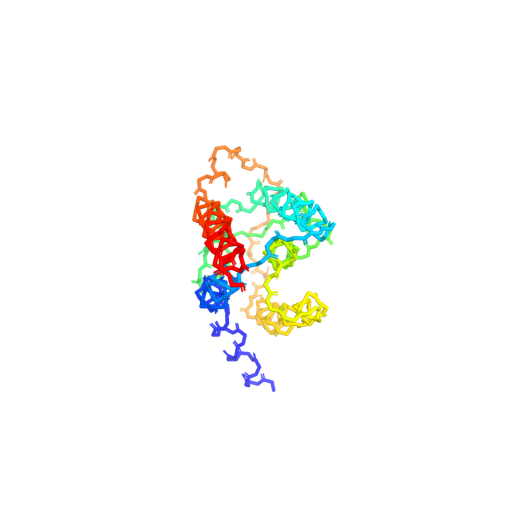 78 ? -14.515 -3.439 7.943 1.00 90.94 78 TYR A CA 1
ATOM 573 C C . TYR A 1 78 ? -15.446 -4.529 8.493 1.00 90.94 78 TYR A C 1
ATOM 575 O O . TYR A 1 78 ? -15.162 -5.089 9.552 1.00 90.94 78 TYR A O 1
ATOM 583 N N . ALA A 1 79 ? -16.519 -4.866 7.766 1.00 90.31 79 ALA A N 1
ATOM 584 C CA . ALA A 1 79 ? -17.358 -6.029 8.053 1.00 90.31 79 ALA A CA 1
ATOM 585 C C . ALA A 1 79 ? -16.673 -7.356 7.671 1.00 90.31 79 ALA A C 1
ATOM 587 O O . ALA A 1 79 ? -16.924 -8.380 8.300 1.00 90.31 79 ALA A O 1
ATOM 588 N N . TYR A 1 80 ? -15.787 -7.335 6.668 1.00 90.50 80 TYR A N 1
ATOM 589 C CA . TYR A 1 80 ? -15.110 -8.529 6.142 1.00 90.50 80 TYR A CA 1
ATOM 590 C C . TYR A 1 80 ? -13.686 -8.675 6.681 1.00 90.50 80 TYR A C 1
ATOM 592 O O . TYR A 1 80 ? -13.253 -9.767 7.041 1.00 90.50 80 TYR A O 1
ATOM 600 N N . PHE A 1 81 ? -12.950 -7.565 6.765 1.00 89.12 81 PHE A N 1
ATOM 601 C CA . PHE A 1 81 ? -11.564 -7.537 7.218 1.00 89.12 81 PHE A CA 1
ATOM 602 C C . PHE A 1 81 ? -11.420 -6.590 8.402 1.00 89.12 81 PHE A C 1
ATOM 604 O O . PHE A 1 81 ? -11.919 -5.473 8.378 1.00 89.12 81 PHE A O 1
ATOM 611 N N . ARG A 1 82 ? -10.659 -6.989 9.427 1.00 85.25 82 ARG A N 1
ATOM 612 C CA . ARG A 1 82 ? -10.366 -6.096 10.565 1.00 85.25 82 ARG A CA 1
ATOM 613 C C . ARG A 1 82 ? -9.474 -4.917 10.170 1.00 85.25 82 ARG A C 1
ATOM 615 O O . ARG A 1 82 ? -9.611 -3.842 10.739 1.00 85.25 82 ARG A O 1
ATOM 622 N N . HIS A 1 83 ? -8.598 -5.134 9.186 1.00 89.75 83 HIS A N 1
ATOM 623 C CA . HIS A 1 83 ? -7.542 -4.202 8.777 1.00 89.75 83 HIS A CA 1
ATOM 624 C C . HIS A 1 83 ? -7.503 -3.989 7.253 1.00 89.75 83 HIS A C 1
ATOM 626 O O . HIS A 1 83 ? -6.481 -4.253 6.613 1.00 89.75 83 HIS A O 1
ATOM 632 N N . PRO A 1 84 ? -8.601 -3.524 6.629 1.00 93.06 84 PRO A N 1
ATOM 633 C CA . PRO A 1 84 ? -8.701 -3.427 5.173 1.00 93.06 84 PRO A CA 1
ATOM 634 C C . PRO A 1 84 ? -7.701 -2.431 4.567 1.00 93.06 84 PRO A C 1
ATOM 636 O O . PRO A 1 84 ? -7.285 -2.607 3.427 1.00 93.06 84 PRO A O 1
ATOM 639 N N . LEU A 1 85 ? -7.247 -1.424 5.324 1.00 91.62 85 LEU A N 1
ATOM 640 C CA . LEU A 1 85 ? -6.203 -0.497 4.870 1.00 91.62 85 LEU A CA 1
ATOM 641 C C . LEU A 1 85 ? -4.824 -1.152 4.741 1.00 91.62 85 LEU A C 1
ATOM 643 O O . LEU A 1 85 ? -4.060 -0.770 3.856 1.00 91.62 85 LEU A O 1
ATOM 647 N N . TYR A 1 86 ? -4.496 -2.125 5.594 1.00 93.31 86 TYR A N 1
ATOM 648 C CA . TYR A 1 86 ? -3.233 -2.862 5.489 1.00 93.31 86 TYR A CA 1
ATOM 649 C C . TYR A 1 86 ? -3.270 -3.831 4.313 1.00 93.31 86 TYR A C 1
ATOM 651 O O . TYR A 1 86 ? -2.307 -3.895 3.554 1.00 93.31 86 TYR A O 1
ATOM 659 N N . LEU A 1 87 ? -4.415 -4.487 4.091 1.00 94.19 87 LEU A N 1
ATOM 660 C CA . LEU A 1 87 ? -4.650 -5.275 2.882 1.00 94.19 87 LEU A CA 1
ATOM 661 C C . LEU A 1 87 ? -4.503 -4.408 1.623 1.00 94.19 87 LEU A C 1
ATOM 663 O O . LEU A 1 87 ? -3.748 -4.758 0.720 1.00 94.19 87 LEU A O 1
ATOM 667 N N . ALA A 1 88 ? -5.162 -3.246 1.590 1.00 95.12 88 ALA A N 1
ATOM 668 C CA . ALA A 1 88 ? -5.065 -2.309 0.476 1.00 95.12 88 ALA A CA 1
ATOM 669 C C . ALA A 1 88 ? -3.617 -1.874 0.213 1.00 95.12 88 ALA A C 1
ATOM 671 O O . ALA A 1 88 ? -3.180 -1.859 -0.933 1.00 95.12 88 ALA A O 1
ATOM 672 N N . ASN A 1 89 ? -2.859 -1.555 1.268 1.00 94.44 89 ASN A N 1
ATOM 673 C CA . ASN A 1 89 ? -1.455 -1.167 1.154 1.00 94.44 89 ASN A CA 1
ATOM 674 C C . ASN A 1 89 ? -0.561 -2.299 0.648 1.00 94.44 89 ASN A C 1
ATOM 676 O O . ASN A 1 89 ? 0.324 -2.034 -0.162 1.00 94.44 89 ASN A O 1
ATOM 680 N N . ALA A 1 90 ? -0.774 -3.532 1.108 1.00 94.69 90 ALA A N 1
ATOM 681 C CA . ALA A 1 90 ? -0.017 -4.690 0.647 1.00 94.69 90 ALA A CA 1
ATOM 682 C C . ALA A 1 90 ? -0.266 -4.944 -0.848 1.00 94.69 90 ALA A C 1
ATOM 684 O O . ALA A 1 90 ? 0.688 -5.024 -1.616 1.00 94.69 90 ALA A O 1
ATOM 685 N N . VAL A 1 91 ? -1.536 -4.961 -1.273 1.00 96.50 91 VAL A N 1
ATOM 686 C CA . VAL A 1 91 ? -1.932 -5.136 -2.683 1.00 96.50 91 VAL A CA 1
ATOM 687 C C . VAL A 1 91 ? -1.403 -3.999 -3.561 1.00 96.50 91 VAL A C 1
ATOM 689 O O . VAL A 1 91 ? -0.842 -4.244 -4.627 1.00 96.50 91 VAL A O 1
ATOM 692 N N . LEU A 1 92 ? -1.538 -2.752 -3.102 1.00 95.75 92 LEU A N 1
ATOM 693 C CA . LEU A 1 92 ? -1.043 -1.573 -3.809 1.00 95.75 92 LEU A CA 1
ATOM 694 C C . LEU A 1 92 ? 0.478 -1.624 -3.980 1.00 95.75 92 LEU A C 1
ATOM 696 O O . LEU A 1 92 ? 0.982 -1.405 -5.077 1.00 95.75 92 LEU A O 1
ATOM 700 N N . SER A 1 93 ? 1.208 -1.927 -2.907 1.00 94.50 93 SER A N 1
ATOM 701 C CA . SER A 1 93 ? 2.671 -1.969 -2.929 1.00 94.50 93 SER A CA 1
ATOM 702 C C . SER A 1 93 ? 3.195 -3.114 -3.798 1.00 94.50 93 SER A C 1
ATOM 704 O O . SER A 1 93 ? 4.122 -2.900 -4.576 1.00 94.50 93 SER A O 1
ATOM 706 N N . GLU A 1 94 ? 2.556 -4.286 -3.745 1.00 95.25 94 GLU A N 1
ATOM 707 C CA . GLU A 1 94 ? 2.838 -5.405 -4.652 1.00 95.25 94 GLU A CA 1
ATOM 708 C C . GLU A 1 94 ? 2.631 -4.995 -6.114 1.00 95.25 94 GLU A C 1
ATOM 710 O O . GLU A 1 94 ? 3.503 -5.192 -6.961 1.00 95.25 94 GLU A O 1
ATOM 715 N N . GLY A 1 95 ? 1.509 -4.330 -6.406 1.00 96.06 95 GLY A N 1
ATOM 716 C CA . GLY A 1 95 ? 1.226 -3.796 -7.734 1.00 96.06 95 GLY A CA 1
ATOM 717 C C . GLY A 1 95 ? 2.299 -2.823 -8.226 1.00 96.06 95 GLY A C 1
ATOM 718 O O . GLY A 1 95 ? 2.723 -2.918 -9.377 1.00 96.06 95 GLY A O 1
ATOM 719 N N . LEU A 1 96 ? 2.792 -1.931 -7.360 1.00 95.44 96 LEU A N 1
ATOM 720 C CA . LEU A 1 96 ? 3.862 -0.982 -7.687 1.00 95.44 96 LEU A CA 1
ATOM 721 C C . LEU A 1 96 ? 5.201 -1.683 -7.957 1.00 95.44 96 LEU A C 1
ATOM 723 O O . LEU A 1 96 ? 5.879 -1.353 -8.934 1.00 95.44 96 LEU A O 1
ATOM 727 N N . VAL A 1 97 ? 5.566 -2.681 -7.147 1.00 94.69 97 VAL A N 1
ATOM 728 C CA . VAL A 1 97 ? 6.766 -3.504 -7.367 1.00 94.69 97 VAL A CA 1
ATOM 729 C C . VAL A 1 97 ? 6.662 -4.243 -8.700 1.00 94.69 97 VAL A C 1
ATOM 731 O O . VAL A 1 97 ? 7.574 -4.157 -9.526 1.00 94.69 97 VAL A O 1
ATOM 734 N N . LEU A 1 98 ? 5.532 -4.895 -8.968 1.00 94.44 98 LEU A N 1
ATOM 735 C CA . LEU A 1 98 ? 5.315 -5.637 -10.205 1.00 94.44 98 LEU A CA 1
ATOM 736 C C . LEU A 1 98 ? 5.282 -4.716 -11.437 1.00 94.44 98 LEU A C 1
ATOM 738 O O . LEU A 1 98 ? 5.862 -5.051 -12.473 1.00 94.44 98 LEU A O 1
ATOM 742 N N . PHE A 1 99 ? 4.665 -3.536 -11.313 1.00 95.12 99 PHE A N 1
ATOM 743 C CA . PHE A 1 99 ? 4.599 -2.515 -12.361 1.00 95.12 99 PHE A CA 1
ATOM 744 C C . PHE A 1 99 ? 5.978 -1.958 -12.713 1.00 95.12 99 PHE A C 1
ATOM 746 O O . PHE A 1 99 ? 6.320 -1.859 -13.893 1.00 95.12 99 PHE A O 1
ATOM 753 N N . SER A 1 100 ? 6.783 -1.627 -11.698 1.00 93.19 100 SER A N 1
ATOM 754 C CA . SER A 1 100 ? 8.114 -1.033 -11.871 1.00 93.19 100 SER A CA 1
ATOM 755 C C . SER A 1 100 ? 9.060 -1.917 -12.695 1.00 93.19 100 SER A C 1
ATOM 757 O O . SER A 1 100 ? 9.992 -1.424 -13.340 1.00 93.19 100 SER A O 1
ATOM 759 N N . GLY A 1 101 ? 8.849 -3.240 -12.675 1.00 90.19 101 GLY A N 1
ATOM 760 C CA . GLY A 1 101 ? 9.790 -4.212 -13.234 1.00 90.19 101 GLY A CA 1
ATOM 761 C C . GLY A 1 101 ? 11.176 -4.138 -12.581 1.00 90.19 101 GLY A C 1
ATOM 762 O O . GLY A 1 101 ? 12.161 -4.575 -13.178 1.00 90.19 101 GLY A O 1
ATOM 763 N N . ALA A 1 102 ? 11.266 -3.525 -11.400 1.00 83.94 102 ALA A N 1
ATOM 764 C CA . ALA A 1 102 ? 12.500 -3.307 -10.671 1.00 83.94 102 ALA A CA 1
ATOM 765 C C . ALA A 1 102 ? 13.017 -4.595 -10.019 1.00 83.94 102 ALA A C 1
ATOM 767 O O . ALA A 1 102 ? 12.263 -5.499 -9.659 1.00 83.94 102 ALA A O 1
ATOM 768 N N . GLY A 1 103 ? 14.335 -4.648 -9.830 1.00 75.94 103 GLY A N 1
ATOM 769 C CA . GLY A 1 103 ? 15.000 -5.750 -9.145 1.00 75.94 103 GLY A CA 1
ATOM 770 C C . GLY A 1 103 ? 15.069 -7.053 -9.946 1.00 75.94 103 GLY A C 1
ATOM 771 O O . GLY A 1 103 ? 14.931 -7.098 -11.171 1.00 75.94 103 GLY A O 1
ATOM 772 N N . LYS A 1 104 ? 15.374 -8.138 -9.234 1.00 78.25 104 LYS A N 1
ATOM 773 C CA . LYS A 1 104 ? 15.450 -9.487 -9.802 1.00 78.25 104 LYS A CA 1
ATOM 774 C C . LYS A 1 104 ? 14.037 -10.048 -9.985 1.00 78.25 104 LYS A C 1
ATOM 776 O O . LYS A 1 104 ? 13.112 -9.669 -9.275 1.00 78.25 104 LYS A O 1
ATOM 781 N N . ARG A 1 105 ? 13.871 -11.011 -10.901 1.00 82.94 105 ARG A N 1
ATOM 782 C CA . ARG A 1 105 ? 12.559 -11.606 -11.239 1.00 82.94 105 ARG A CA 1
ATOM 783 C C . ARG A 1 105 ? 11.799 -12.187 -10.038 1.00 82.94 105 ARG A C 1
ATOM 785 O O . ARG A 1 105 ? 10.588 -12.338 -10.169 1.00 82.94 105 ARG A O 1
ATOM 792 N N . TRP A 1 106 ? 12.502 -12.494 -8.944 1.00 84.12 106 TRP A N 1
ATOM 793 C CA . TRP A 1 106 ? 11.965 -13.034 -7.695 1.00 84.12 106 TRP A CA 1
ATOM 794 C C . TRP A 1 106 ? 11.386 -11.979 -6.740 1.00 84.12 106 TRP A C 1
ATOM 796 O O . TRP A 1 106 ? 10.646 -12.346 -5.835 1.00 84.12 106 TRP A O 1
ATOM 806 N N . LEU A 1 107 ? 11.694 -10.688 -6.919 1.00 86.88 107 LEU A N 1
ATOM 807 C CA . LEU A 1 107 ? 11.305 -9.635 -5.972 1.00 86.88 107 LEU A CA 1
ATOM 808 C C . LEU A 1 107 ? 9.782 -9.569 -5.712 1.00 86.88 107 LEU A C 1
ATOM 810 O O . LEU A 1 107 ? 9.417 -9.520 -4.540 1.00 86.88 107 LEU A O 1
ATOM 814 N N . PRO A 1 108 ? 8.899 -9.677 -6.730 1.00 86.50 108 PRO A N 1
ATOM 815 C CA . PRO A 1 108 ? 7.447 -9.723 -6.509 1.00 86.50 108 PRO A CA 1
ATOM 816 C C . PRO A 1 108 ? 6.968 -10.944 -5.706 1.00 86.50 108 PRO A C 1
ATOM 818 O O . PRO A 1 108 ? 5.925 -10.916 -5.082 1.00 86.50 108 PRO A O 1
ATOM 821 N N . PHE A 1 109 ? 7.723 -12.045 -5.678 1.00 88.81 109 PHE A N 1
ATOM 822 C CA . PHE A 1 109 ? 7.335 -13.221 -4.885 1.00 88.81 109 PHE A CA 1
ATOM 823 C C . PHE A 1 109 ? 7.759 -13.096 -3.418 1.00 88.81 109 PHE A C 1
ATOM 825 O O . PHE A 1 109 ? 7.144 -13.689 -2.537 1.00 88.81 109 PHE A O 1
ATOM 832 N N . VAL A 1 110 ? 8.804 -12.313 -3.145 1.00 89.62 110 VAL A N 1
ATOM 833 C CA . VAL A 1 110 ? 9.302 -12.061 -1.784 1.00 89.62 110 VAL A CA 1
ATOM 834 C C . VAL A 1 110 ? 8.533 -10.925 -1.113 1.00 89.62 110 VAL A C 1
ATOM 836 O O . VAL A 1 110 ? 8.350 -10.928 0.104 1.00 89.62 110 VAL A O 1
ATOM 839 N N . PHE A 1 111 ? 8.055 -9.955 -1.887 1.00 89.81 111 PHE A N 1
ATOM 840 C CA . PHE A 1 111 ? 7.402 -8.770 -1.349 1.00 89.81 111 PHE A CA 1
ATOM 841 C C . PHE A 1 111 ? 6.128 -9.055 -0.518 1.00 89.81 111 PHE A C 1
ATOM 843 O O . PHE A 1 111 ? 6.000 -8.447 0.546 1.00 89.81 111 PHE A O 1
ATOM 850 N N . PRO A 1 112 ? 5.250 -10.022 -0.858 1.00 91.62 112 PRO A N 1
ATOM 851 C CA . PRO A 1 112 ? 4.113 -10.389 -0.013 1.00 91.62 112 PRO A CA 1
ATOM 852 C C . PRO A 1 112 ? 4.541 -10.900 1.366 1.00 91.62 112 PRO A C 1
ATOM 854 O O . PRO A 1 112 ? 3.903 -10.587 2.371 1.00 91.62 112 PRO A O 1
ATOM 857 N N . VAL A 1 113 ? 5.660 -11.631 1.433 1.00 92.62 113 VAL A N 1
ATOM 858 C CA . VAL A 1 113 ? 6.242 -12.099 2.699 1.00 92.62 113 VAL A CA 1
ATOM 859 C C . VAL A 1 113 ? 6.758 -10.914 3.511 1.00 92.62 113 VAL A C 1
ATOM 861 O O . VAL A 1 113 ? 6.475 -10.822 4.702 1.00 92.62 113 VAL A O 1
ATOM 864 N N . LEU A 1 114 ? 7.450 -9.962 2.876 1.00 91.75 114 LEU A N 1
ATOM 865 C CA . LEU A 1 114 ? 7.896 -8.734 3.543 1.00 91.75 114 LEU A CA 1
ATOM 866 C C . LEU A 1 114 ? 6.715 -7.913 4.070 1.00 91.75 114 LEU A C 1
ATOM 868 O O . LEU A 1 114 ? 6.751 -7.453 5.209 1.00 91.75 114 LEU A O 1
ATOM 872 N N . ALA A 1 115 ? 5.651 -7.767 3.277 1.00 91.94 115 ALA A N 1
ATOM 873 C CA . ALA A 1 115 ? 4.435 -7.079 3.692 1.00 91.94 115 ALA A CA 1
ATOM 874 C C . ALA A 1 115 ? 3.773 -7.784 4.887 1.00 91.94 115 ALA A C 1
ATOM 876 O O . ALA A 1 115 ? 3.366 -7.120 5.840 1.00 91.94 115 ALA A O 1
ATOM 877 N N . PHE A 1 116 ? 3.715 -9.118 4.878 1.00 91.25 116 PHE A N 1
ATOM 878 C CA . PHE A 1 116 ? 3.203 -9.898 6.003 1.00 91.25 116 PHE A CA 1
ATOM 879 C C . PHE A 1 116 ? 4.043 -9.692 7.269 1.00 91.25 116 PHE A C 1
ATOM 881 O O . PHE A 1 116 ? 3.495 -9.356 8.316 1.00 91.25 116 PHE A O 1
ATOM 888 N N . LEU A 1 117 ? 5.370 -9.818 7.172 1.00 91.81 117 LEU A N 1
ATOM 889 C CA . LEU A 1 117 ? 6.284 -9.613 8.300 1.00 91.81 117 LEU A CA 1
ATOM 890 C C . LEU A 1 117 ? 6.247 -8.176 8.834 1.00 91.81 117 LEU A C 1
ATOM 892 O O . LEU A 1 117 ? 6.450 -7.962 10.027 1.00 91.81 117 LEU A O 1
ATOM 896 N N . PHE A 1 118 ? 5.956 -7.198 7.975 1.00 92.56 118 PHE A N 1
ATOM 897 C CA . PHE A 1 118 ? 5.799 -5.803 8.368 1.00 92.56 118 PHE A CA 1
ATOM 898 C C . PHE A 1 118 ? 4.469 -5.547 9.091 1.00 92.56 118 PHE A C 1
ATOM 900 O O . PHE A 1 118 ? 4.454 -4.918 10.147 1.00 92.56 118 PHE A O 1
ATOM 907 N N . TYR A 1 119 ? 3.347 -6.040 8.554 1.00 91.88 119 TYR A N 1
ATOM 908 C CA . TYR A 1 119 ? 2.018 -5.763 9.108 1.00 91.88 119 TYR A CA 1
ATOM 909 C C . TYR A 1 119 ? 1.614 -6.685 10.263 1.00 91.88 119 TYR A C 1
ATOM 911 O O . TYR A 1 119 ? 0.851 -6.251 11.123 1.00 91.88 119 TYR A O 1
ATOM 919 N N . ALA A 1 120 ? 2.111 -7.922 10.342 1.00 90.62 120 ALA A N 1
ATOM 920 C CA . ALA A 1 120 ? 1.713 -8.859 11.395 1.00 90.62 120 ALA A CA 1
ATOM 921 C C . ALA A 1 120 ? 2.023 -8.349 12.823 1.00 90.62 120 ALA A C 1
ATOM 923 O O . ALA A 1 120 ? 1.117 -8.381 13.661 1.00 90.62 120 ALA A O 1
ATOM 924 N N . PRO A 1 121 ? 3.219 -7.797 13.127 1.00 89.56 121 PRO A N 1
ATOM 925 C CA . PRO A 1 121 ? 3.500 -7.227 14.447 1.00 89.56 121 PRO A CA 1
ATOM 926 C C . PRO A 1 121 ? 2.658 -5.981 14.751 1.00 89.56 121 PRO A C 1
ATO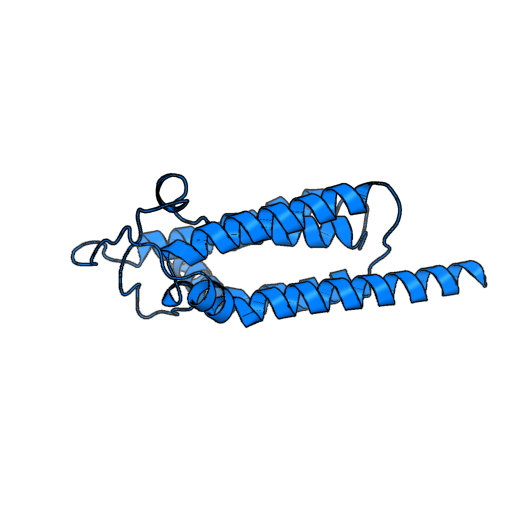M 928 O O . PRO A 1 121 ? 2.230 -5.794 15.888 1.00 89.56 121 PRO A O 1
ATOM 931 N N . ILE A 1 122 ? 2.383 -5.153 13.735 1.00 89.75 122 ILE A N 1
ATOM 932 C CA . ILE A 1 122 ? 1.530 -3.959 13.854 1.00 89.75 122 ILE A CA 1
ATOM 933 C C . ILE A 1 122 ? 0.114 -4.373 14.266 1.00 89.75 122 ILE A C 1
ATOM 935 O O . ILE A 1 122 ? -0.435 -3.872 15.244 1.00 89.75 122 ILE A O 1
ATOM 939 N N . VAL A 1 123 ? -0.449 -5.349 13.552 1.00 88.50 123 VAL A N 1
ATOM 940 C CA . VAL A 1 123 ? -1.788 -5.896 13.789 1.00 88.50 123 VAL A CA 1
ATOM 941 C C . VAL A 1 123 ? -1.896 -6.571 15.158 1.00 88.50 123 VAL A C 1
ATOM 943 O O . VAL A 1 123 ? -2.950 -6.495 15.793 1.00 88.50 123 VAL A O 1
ATOM 946 N N . ALA A 1 124 ? -0.838 -7.244 15.615 1.00 86.88 124 ALA A N 1
ATOM 947 C CA . ALA A 1 124 ? -0.791 -7.844 16.946 1.00 86.88 124 ALA A CA 1
ATOM 948 C C . ALA A 1 124 ? -0.778 -6.771 18.047 1.00 86.88 124 ALA A C 1
ATOM 950 O O . ALA A 1 124 ? -1.529 -6.879 19.017 1.00 86.88 124 ALA A O 1
ATOM 951 N N . TRP A 1 125 ? 0.018 -5.713 17.874 1.00 85.94 125 TRP A N 1
ATOM 952 C CA . TRP A 1 125 ? 0.081 -4.594 18.814 1.00 85.94 125 TRP A CA 1
ATOM 953 C C . TRP A 1 125 ? -1.246 -3.830 18.898 1.00 85.94 125 TRP A C 1
ATOM 955 O O . TRP A 1 125 ? -1.760 -3.618 19.993 1.00 85.94 125 TRP A O 1
ATOM 965 N N . GLU A 1 126 ? -1.857 -3.503 17.759 1.00 81.88 126 GLU A N 1
ATOM 966 C CA . GLU A 1 126 ? -3.130 -2.772 17.708 1.00 81.88 126 GLU A CA 1
ATOM 967 C C . GLU A 1 126 ? -4.284 -3.561 18.352 1.00 81.88 126 GLU A C 1
ATOM 969 O O . GLU A 1 126 ? -5.189 -2.991 18.958 1.00 81.88 126 GLU A O 1
ATOM 974 N N . GLN A 1 127 ? -4.250 -4.894 18.263 1.00 79.44 127 GLN A N 1
ATOM 975 C CA . GLN A 1 127 ? -5.243 -5.749 18.913 1.00 79.44 127 GLN A CA 1
ATOM 976 C C . GLN A 1 127 ? -4.992 -5.948 20.410 1.00 79.44 127 GLN A C 1
ATOM 978 O O . GLN A 1 127 ? -5.961 -6.124 21.146 1.00 79.44 127 GLN A O 1
ATOM 983 N N . GLY A 1 128 ? -3.731 -5.942 20.848 1.00 76.00 128 GLY A N 1
ATOM 984 C CA . GLY A 1 128 ? -3.355 -6.135 22.250 1.00 76.00 128 GLY A CA 1
ATOM 985 C C . GLY A 1 128 ? -3.378 -4.859 23.096 1.00 76.00 128 GLY A C 1
ATOM 986 O O . GLY A 1 128 ? -3.546 -4.949 24.306 1.00 76.00 128 GLY A O 1
ATOM 987 N N . GLY A 1 129 ? -3.210 -3.684 22.479 1.00 66.25 129 GLY A N 1
ATOM 988 C CA . GLY A 1 129 ? -3.055 -2.402 23.177 1.00 66.25 129 GLY A CA 1
ATOM 989 C C . GLY A 1 129 ? -4.321 -1.555 23.323 1.00 66.25 129 GLY A C 1
ATOM 990 O O . GLY A 1 129 ? -4.275 -0.544 24.014 1.00 66.25 129 GLY A O 1
ATOM 991 N N . VAL A 1 130 ? -5.442 -1.927 22.693 1.00 61.69 130 VAL A N 1
ATOM 992 C CA . VAL A 1 130 ? -6.671 -1.111 22.683 1.00 61.69 130 VAL A CA 1
ATOM 993 C C . VAL A 1 130 ? -7.769 -1.784 23.519 1.00 61.69 130 VAL A C 1
ATOM 995 O O . VAL A 1 130 ? -8.397 -2.738 23.040 1.00 61.69 130 VAL A O 1
ATOM 998 N N . PRO A 1 131 ? -8.061 -1.296 24.743 1.00 62.56 131 PRO A N 1
ATOM 999 C CA . PRO A 1 131 ? -9.244 -1.706 25.490 1.00 62.56 131 PRO A CA 1
ATOM 1000 C C . PRO A 1 131 ? -10.494 -1.372 24.671 1.00 62.56 131 PRO A C 1
ATOM 1002 O O . PRO A 1 131 ? -10.823 -0.216 24.437 1.00 62.56 131 PRO A O 1
ATOM 1005 N N . ARG A 1 132 ? -11.201 -2.397 24.189 1.00 64.12 132 ARG A N 1
ATOM 1006 C CA . ARG A 1 132 ? -12.359 -2.212 23.294 1.00 64.12 132 ARG A CA 1
ATOM 1007 C C . ARG A 1 132 ? -13.641 -1.787 24.011 1.00 64.12 132 ARG A C 1
ATOM 1009 O O . ARG A 1 132 ? -14.635 -1.499 23.349 1.00 64.12 132 ARG A O 1
ATOM 1016 N N . ARG A 1 133 ? -13.647 -1.792 25.346 1.00 65.06 133 ARG A N 1
ATOM 1017 C CA . ARG A 1 133 ? -14.802 -1.367 26.145 1.00 65.06 133 ARG A CA 1
ATOM 1018 C C . ARG A 1 133 ? -14.895 0.158 26.117 1.00 65.06 133 ARG A C 1
ATOM 1020 O O . ARG A 1 133 ? -13.937 0.828 26.469 1.00 65.06 133 ARG A O 1
ATOM 1027 N N . GLY A 1 134 ? -16.048 0.678 25.698 1.00 72.62 134 GLY A N 1
ATOM 1028 C CA . GLY A 1 134 ? -16.349 2.114 25.704 1.00 72.62 134 GLY A CA 1
ATOM 1029 C C . GLY A 1 134 ? -16.038 2.870 24.408 1.00 72.62 134 GLY A C 1
ATOM 1030 O O . GLY A 1 134 ? -16.439 4.023 24.290 1.00 72.62 134 GLY A O 1
ATOM 1031 N N . ILE A 1 135 ? -15.394 2.246 23.411 1.00 78.75 135 ILE A N 1
ATOM 1032 C CA . ILE A 1 135 ? -15.145 2.901 22.116 1.00 78.75 135 ILE A CA 1
ATOM 1033 C C . ILE A 1 135 ? -16.447 2.907 21.301 1.00 78.75 135 ILE A C 1
ATOM 1035 O O . ILE A 1 135 ? -16.989 1.828 21.028 1.00 78.75 135 ILE A O 1
ATOM 1039 N N . PRO A 1 136 ? -16.951 4.076 20.867 1.00 83.19 136 PRO A N 1
ATOM 1040 C CA . PRO A 1 136 ? -18.180 4.145 20.092 1.00 83.19 136 PRO A CA 1
ATOM 1041 C C . PRO A 1 136 ? -18.016 3.422 18.751 1.00 83.19 136 PRO A C 1
ATOM 1043 O O . PRO A 1 136 ? -16.996 3.546 18.070 1.00 83.19 136 PRO A O 1
ATOM 1046 N N . VAL A 1 137 ? -19.038 2.662 18.359 1.00 85.50 137 VAL A N 1
ATOM 1047 C CA . VAL A 1 137 ? -19.066 1.925 17.090 1.00 85.50 137 VAL A CA 1
ATOM 1048 C C . VAL A 1 137 ? -19.872 2.711 16.060 1.00 85.50 137 VAL A C 1
ATOM 1050 O O . VAL A 1 137 ? -20.946 3.222 16.364 1.00 85.50 137 VAL A O 1
ATOM 1053 N N . ARG A 1 138 ? -19.358 2.820 14.833 1.00 85.56 138 ARG A N 1
ATOM 1054 C CA . ARG A 1 138 ? -20.009 3.527 13.722 1.00 85.56 138 ARG A CA 1
ATOM 1055 C C . ARG A 1 138 ? -20.056 2.652 12.471 1.00 85.56 138 ARG A C 1
ATOM 1057 O O . ARG A 1 138 ? -19.163 1.847 12.228 1.00 85.56 138 ARG A O 1
ATOM 1064 N N . ALA A 1 139 ? -21.079 2.844 11.647 1.00 83.75 139 ALA A N 1
ATOM 1065 C CA . ALA A 1 139 ? -21.185 2.220 10.322 1.00 83.75 139 ALA A CA 1
ATOM 1066 C C . ALA A 1 139 ? -21.342 3.256 9.194 1.00 83.75 139 ALA A C 1
ATOM 1068 O O . ALA A 1 139 ? -21.551 2.897 8.037 1.00 83.75 139 ALA A O 1
ATOM 1069 N N . ASN A 1 140 ? -21.239 4.544 9.528 1.00 82.50 140 ASN A N 1
ATOM 1070 C CA . ASN A 1 140 ? -21.557 5.630 8.612 1.00 82.50 140 ASN A CA 1
ATOM 1071 C C . ASN A 1 140 ? -20.499 5.770 7.518 1.00 82.50 140 ASN A C 1
ATOM 1073 O O . ASN A 1 140 ? -19.298 5.627 7.757 1.00 82.50 140 ASN A O 1
ATOM 1077 N N . ARG A 1 141 ? -20.967 6.125 6.322 1.00 86.75 141 ARG A N 1
ATOM 1078 C CA . ARG A 1 141 ? -20.120 6.437 5.177 1.00 86.75 141 ARG A CA 1
ATOM 1079 C C . ARG A 1 141 ? -19.817 7.936 5.152 1.00 86.75 141 ARG A C 1
ATOM 1081 O O . ARG A 1 141 ? -20.723 8.757 5.050 1.00 86.75 141 ARG A O 1
ATOM 1088 N N . PHE A 1 142 ? -18.541 8.293 5.210 1.00 85.25 142 PHE A N 1
ATOM 1089 C CA . PHE A 1 142 ? -18.061 9.646 4.955 1.00 85.25 142 PHE A CA 1
ATOM 1090 C C . PHE A 1 142 ? -18.203 10.015 3.472 1.00 85.25 142 PHE A C 1
ATOM 1092 O O . PHE A 1 142 ? -18.177 9.164 2.580 1.00 85.25 142 PHE A O 1
ATOM 1099 N N . GLY A 1 143 ? -18.301 11.316 3.193 1.00 87.62 143 GLY A N 1
ATOM 1100 C CA . GLY A 1 143 ? -18.337 11.825 1.825 1.00 87.62 143 GLY A CA 1
ATOM 1101 C C . GLY A 1 143 ? -17.038 11.549 1.058 1.00 87.62 143 GLY A C 1
ATOM 1102 O O . GLY A 1 143 ? -15.938 11.640 1.610 1.00 87.62 143 GLY A O 1
ATOM 1103 N N . VAL A 1 144 ? -17.159 11.290 -0.249 1.00 85.06 144 VAL A N 1
ATOM 1104 C CA . VAL A 1 144 ? -16.022 10.984 -1.142 1.00 85.06 144 VAL A CA 1
ATOM 1105 C C . VAL A 1 144 ? -14.951 12.077 -1.095 1.00 85.06 144 VAL A C 1
ATOM 1107 O O . VAL A 1 144 ? -13.764 11.775 -1.034 1.00 85.06 144 VAL A O 1
ATOM 1110 N N . ARG A 1 145 ? -15.349 13.355 -1.047 1.00 86.06 145 ARG A N 1
ATOM 1111 C CA . ARG A 1 145 ? -14.405 14.483 -0.957 1.00 86.06 145 ARG A CA 1
ATOM 1112 C C . ARG A 1 145 ? -13.546 14.423 0.309 1.00 86.06 145 ARG A C 1
ATOM 1114 O O . ARG A 1 145 ? -12.346 14.671 0.237 1.00 86.06 145 ARG A O 1
ATOM 1121 N N . THR A 1 146 ? -14.141 14.080 1.449 1.00 84.62 146 THR A N 1
ATOM 1122 C CA . THR A 1 146 ? -13.429 13.948 2.729 1.00 84.62 146 THR A CA 1
ATOM 1123 C C . THR A 1 146 ? -12.473 12.761 2.692 1.00 84.62 146 THR A C 1
ATOM 1125 O O . THR A 1 146 ? -11.310 12.912 3.059 1.00 84.62 146 THR A O 1
ATOM 1128 N N . ALA A 1 147 ? -12.930 11.625 2.157 1.00 84.38 147 ALA A N 1
ATOM 1129 C CA . ALA A 1 147 ? -12.109 10.428 1.999 1.00 84.38 147 ALA A CA 1
ATOM 1130 C C . ALA A 1 147 ? -10.904 10.652 1.068 1.00 84.38 147 ALA A C 1
ATOM 1132 O O . ALA A 1 147 ? -9.796 10.196 1.337 1.00 84.38 147 ALA A O 1
ATOM 1133 N N . LEU A 1 148 ? -11.088 11.399 -0.024 1.00 84.75 148 LEU A N 1
ATOM 1134 C CA . LEU A 1 148 ? -9.984 11.732 -0.922 1.00 84.75 148 LEU A CA 1
ATOM 1135 C C . LEU A 1 148 ? -8.976 12.684 -0.268 1.00 84.75 148 LEU A C 1
ATOM 1137 O O . LEU A 1 148 ? -7.770 12.509 -0.442 1.00 84.75 148 LEU A O 1
ATOM 1141 N N . ARG A 1 149 ? -9.442 13.668 0.516 1.00 86.00 149 ARG A N 1
ATOM 1142 C CA . ARG A 1 149 ? -8.548 14.593 1.231 1.00 86.00 149 ARG A CA 1
ATOM 1143 C C . ARG A 1 149 ? -7.705 13.889 2.289 1.00 86.00 149 ARG A C 1
ATOM 1145 O O . ARG A 1 149 ? -6.508 14.165 2.354 1.00 86.00 149 ARG A O 1
ATOM 1152 N N . SER A 1 150 ? -8.283 12.975 3.072 1.00 83.25 150 SER A N 1
ATOM 1153 C CA . SER A 1 150 ? -7.531 12.221 4.090 1.00 83.25 150 SER A CA 1
ATOM 1154 C C . SER A 1 150 ? -6.437 11.337 3.483 1.00 83.25 150 SER A C 1
ATOM 1156 O O . SER A 1 150 ? -5.453 11.015 4.147 1.00 83.25 150 SER A O 1
ATOM 1158 N N . GLU A 1 151 ? -6.569 10.996 2.200 1.00 87.06 151 GLU A N 1
ATOM 1159 C CA . GLU A 1 151 ? -5.633 10.144 1.466 1.00 87.06 151 GLU A CA 1
ATOM 1160 C C . GLU A 1 151 ? -4.754 10.870 0.454 1.00 87.06 151 GLU A C 1
ATOM 1162 O O . GLU A 1 151 ? -3.975 10.231 -0.256 1.00 87.06 151 GLU A O 1
ATOM 1167 N N . ARG A 1 152 ? -4.796 12.208 0.427 1.00 87.69 152 ARG A N 1
ATOM 1168 C CA . ARG A 1 152 ? -4.017 13.021 -0.518 1.00 87.69 152 ARG A CA 1
ATOM 1169 C C . ARG A 1 152 ? -2.542 12.616 -0.557 1.00 87.69 152 ARG A C 1
ATOM 1171 O O . ARG A 1 152 ? -1.990 12.466 -1.642 1.00 87.69 152 ARG A O 1
ATOM 1178 N N . ARG A 1 153 ? -1.925 12.379 0.608 1.00 86.62 153 ARG A N 1
ATOM 1179 C CA . ARG A 1 153 ? -0.513 11.968 0.711 1.00 86.62 153 ARG A CA 1
ATOM 1180 C C . ARG A 1 153 ? -0.235 10.632 0.017 1.00 86.62 153 ARG A C 1
ATOM 1182 O O . ARG A 1 153 ? 0.791 10.501 -0.639 1.00 86.62 153 ARG A O 1
ATOM 1189 N N . THR A 1 154 ? -1.143 9.664 0.127 1.00 89.00 154 THR A N 1
ATOM 1190 C CA . THR A 1 154 ? -0.979 8.353 -0.513 1.00 89.00 154 THR A CA 1
ATOM 1191 C C . THR A 1 154 ? -1.157 8.446 -2.024 1.00 89.00 154 THR A C 1
ATOM 1193 O O . THR A 1 154 ? -0.366 7.873 -2.764 1.00 89.00 154 THR A O 1
ATOM 1196 N N . TYR A 1 155 ? -2.135 9.210 -2.515 1.00 90.31 155 TYR A N 1
ATOM 1197 C CA . TYR A 1 155 ? -2.277 9.400 -3.963 1.00 90.31 155 TYR A CA 1
ATOM 1198 C C . TYR A 1 155 ? -1.076 10.135 -4.565 1.00 90.31 155 TYR A C 1
ATOM 1200 O O . TYR A 1 155 ? -0.596 9.759 -5.631 1.00 90.31 155 TYR A O 1
ATOM 1208 N N . GLN A 1 156 ? -0.542 11.132 -3.853 1.00 92.50 156 GLN A N 1
ATOM 1209 C CA . GLN A 1 156 ? 0.676 11.835 -4.254 1.00 92.50 156 GLN A CA 1
ATOM 1210 C C . GLN A 1 156 ? 1.896 10.910 -4.292 1.00 92.50 156 GLN A C 1
ATOM 1212 O O . GLN A 1 156 ? 2.659 10.973 -5.252 1.00 92.50 156 GLN A O 1
ATOM 1217 N N . SER A 1 157 ? 2.078 10.038 -3.294 1.00 92.19 157 SER A N 1
ATOM 1218 C CA . SER A 1 157 ? 3.218 9.115 -3.273 1.00 92.19 157 SER A CA 1
ATOM 1219 C C . SER A 1 157 ? 3.129 8.054 -4.370 1.00 92.19 157 SER A C 1
ATOM 1221 O O . SER A 1 157 ? 4.134 7.772 -5.017 1.00 92.19 157 SER A O 1
ATOM 1223 N N . VAL A 1 158 ? 1.934 7.517 -4.636 1.00 94.44 158 VAL A N 1
ATOM 1224 C CA . VAL A 1 158 ? 1.695 6.586 -5.752 1.00 94.44 158 VAL A CA 1
ATOM 1225 C C . VAL A 1 158 ? 1.992 7.267 -7.084 1.00 94.44 158 VAL A C 1
ATOM 1227 O O . VAL A 1 158 ? 2.735 6.724 -7.898 1.00 94.44 158 VAL A O 1
ATOM 1230 N N . PHE A 1 159 ? 1.465 8.474 -7.297 1.00 95.69 159 PHE A N 1
ATOM 1231 C CA . PHE A 1 159 ? 1.720 9.238 -8.514 1.00 95.69 159 PHE A CA 1
ATOM 1232 C C . PHE A 1 159 ? 3.217 9.514 -8.706 1.00 95.69 159 PHE A C 1
ATOM 1234 O O . PHE A 1 159 ? 3.765 9.218 -9.766 1.00 95.69 159 PHE A O 1
ATOM 1241 N N . ALA A 1 160 ? 3.899 10.000 -7.664 1.00 96.00 160 ALA A N 1
ATOM 1242 C CA . ALA A 1 160 ? 5.335 10.254 -7.699 1.00 96.00 160 ALA A CA 1
ATOM 1243 C C . ALA A 1 160 ? 6.135 8.979 -8.009 1.00 96.00 160 ALA A C 1
ATOM 1245 O O . ALA A 1 160 ? 7.011 9.001 -8.873 1.00 96.00 160 ALA A O 1
ATOM 1246 N N . PHE A 1 161 ? 5.803 7.853 -7.370 1.00 96.38 161 PHE A N 1
ATOM 1247 C CA . PHE A 1 161 ? 6.436 6.564 -7.646 1.00 96.38 161 PHE A CA 1
ATOM 1248 C C . PHE A 1 161 ? 6.284 6.166 -9.118 1.00 96.38 161 PHE A C 1
ATOM 1250 O O . PHE A 1 161 ? 7.263 5.764 -9.748 1.00 96.38 161 PHE A O 1
ATOM 1257 N N . LEU A 1 162 ? 5.074 6.277 -9.679 1.00 95.88 162 LEU A N 1
ATOM 1258 C CA .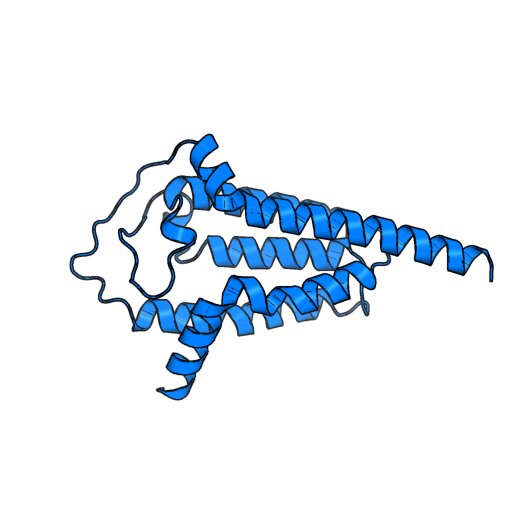 LEU A 1 162 ? 4.805 5.918 -11.072 1.00 95.88 162 LEU A CA 1
ATOM 1259 C C . LEU A 1 162 ? 5.598 6.804 -12.037 1.00 95.88 162 LEU A C 1
ATOM 1261 O O . LEU A 1 162 ? 6.245 6.279 -12.942 1.00 95.88 162 LEU A O 1
ATOM 1265 N N . VAL A 1 163 ? 5.616 8.120 -11.807 1.00 96.62 163 VAL A N 1
ATOM 1266 C CA . VAL A 1 163 ? 6.392 9.073 -12.616 1.00 96.62 163 VAL A CA 1
ATOM 1267 C C . VAL A 1 163 ? 7.881 8.732 -12.576 1.00 96.62 163 VAL A C 1
ATOM 1269 O O . VAL A 1 163 ? 8.493 8.541 -13.627 1.00 96.62 163 VAL A O 1
ATOM 1272 N N . VAL A 1 164 ? 8.458 8.574 -11.380 1.00 96.62 164 VAL A N 1
ATOM 1273 C CA . VAL A 1 164 ? 9.879 8.221 -11.220 1.00 96.62 164 VAL A CA 1
ATOM 1274 C C . VAL A 1 164 ? 10.186 6.884 -11.890 1.00 96.62 164 VAL A C 1
ATOM 1276 O O . VAL A 1 164 ? 11.213 6.761 -12.554 1.00 96.62 164 VAL A O 1
ATOM 1279 N N . SER A 1 165 ? 9.294 5.899 -11.780 1.00 95.06 165 SER A N 1
ATOM 1280 C CA . SER A 1 165 ? 9.472 4.580 -12.394 1.00 95.06 165 SER A CA 1
ATOM 1281 C C . SER A 1 165 ? 9.471 4.642 -13.922 1.00 95.06 165 SER A C 1
ATOM 1283 O O . SER A 1 165 ? 10.301 4.001 -14.571 1.00 95.06 165 SER A O 1
ATOM 1285 N N . VAL A 1 166 ? 8.572 5.436 -14.510 1.00 94.75 166 VAL A N 1
ATOM 1286 C CA . VAL A 1 166 ? 8.492 5.645 -15.962 1.00 94.75 166 VAL A CA 1
ATOM 12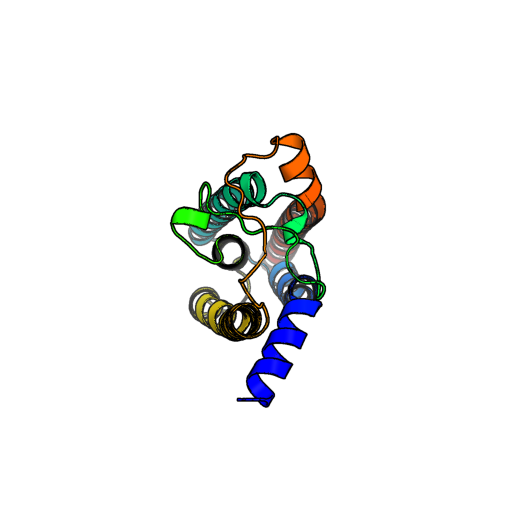87 C C . VAL A 1 166 ? 9.736 6.365 -16.475 1.00 94.75 166 VAL A C 1
ATOM 1289 O O . VAL A 1 166 ? 10.370 5.871 -17.409 1.00 94.75 166 VAL A O 1
ATOM 1292 N N . VAL A 1 167 ? 10.132 7.469 -15.836 1.00 95.31 167 VAL A N 1
ATOM 1293 C CA . VAL A 1 167 ? 11.335 8.234 -16.207 1.00 95.31 167 VAL A CA 1
ATOM 1294 C C . VAL A 1 167 ? 12.587 7.366 -16.074 1.00 95.31 167 VAL A C 1
ATOM 1296 O O . VAL A 1 167 ? 13.373 7.259 -17.016 1.00 95.31 167 VAL A O 1
ATOM 1299 N N . SER A 1 168 ? 12.744 6.672 -14.944 1.00 93.69 168 SER A N 1
ATOM 1300 C CA . SER A 1 168 ? 13.899 5.801 -14.679 1.00 93.69 168 SER A CA 1
ATOM 1301 C C . SER A 1 168 ? 13.987 4.651 -15.687 1.00 93.69 168 SER A C 1
ATOM 1303 O O . SER A 1 168 ? 15.067 4.342 -16.197 1.00 93.69 168 SER A O 1
ATOM 1305 N N . SER A 1 169 ? 12.843 4.049 -16.032 1.00 92.88 169 SER A N 1
ATOM 1306 C CA . SER A 1 169 ? 12.752 3.026 -17.077 1.00 92.88 169 SER A CA 1
ATOM 1307 C C . SER A 1 169 ? 13.138 3.584 -18.449 1.00 92.88 169 SER A C 1
ATOM 1309 O O . SER A 1 169 ? 13.922 2.959 -19.163 1.00 92.88 169 SER A O 1
ATOM 1311 N N . PHE A 1 170 ? 12.640 4.770 -18.814 1.00 92.12 170 PHE A N 1
ATOM 1312 C CA . PHE A 1 170 ? 12.950 5.423 -20.086 1.00 92.12 170 PHE A CA 1
ATOM 1313 C C . PHE A 1 170 ? 14.449 5.707 -20.234 1.00 92.12 170 PHE A C 1
ATOM 1315 O O . PHE A 1 170 ? 15.066 5.245 -21.195 1.00 92.12 170 PHE A O 1
ATOM 1322 N N . VAL A 1 171 ? 15.063 6.373 -19.250 1.00 91.69 171 VAL A N 1
ATOM 1323 C CA . VAL A 1 171 ? 16.506 6.677 -19.240 1.00 91.69 171 VAL A CA 1
ATOM 1324 C C . VAL A 1 171 ? 17.328 5.398 -19.409 1.00 91.69 171 VAL A C 1
ATOM 1326 O O . VAL A 1 171 ? 18.196 5.302 -20.276 1.00 91.69 171 VAL A O 1
ATOM 1329 N N . ARG A 1 172 ? 17.007 4.362 -18.633 1.00 88.94 172 ARG A N 1
ATOM 1330 C CA . ARG A 1 172 ? 17.728 3.086 -18.651 1.00 88.94 172 ARG A CA 1
ATOM 1331 C C . ARG A 1 172 ? 17.536 2.297 -19.948 1.00 88.94 172 ARG A C 1
ATOM 1333 O O . ARG A 1 172 ? 18.440 1.571 -20.364 1.00 88.94 172 ARG A O 1
ATOM 1340 N N . ASN A 1 173 ? 16.374 2.420 -20.584 1.00 85.69 173 ASN A N 1
ATOM 1341 C CA . ASN A 1 173 ? 16.108 1.812 -21.883 1.00 85.69 173 ASN A CA 1
ATOM 1342 C C . ASN A 1 173 ? 16.942 2.473 -22.988 1.00 85.69 173 ASN A C 1
ATOM 1344 O O . ASN A 1 173 ? 17.506 1.746 -23.804 1.00 85.69 173 ASN A O 1
ATOM 1348 N N . ASN A 1 174 ? 17.070 3.803 -22.970 1.00 85.94 174 ASN A N 1
ATOM 1349 C CA . ASN A 1 174 ? 17.880 4.551 -23.935 1.00 85.94 174 ASN A CA 1
ATOM 1350 C C . ASN A 1 174 ? 19.382 4.290 -23.762 1.00 85.94 174 ASN A C 1
ATOM 1352 O O . ASN A 1 174 ? 20.060 3.990 -24.738 1.00 85.94 174 ASN A O 1
ATOM 1356 N N . LEU A 1 175 ? 19.890 4.274 -22.523 1.00 81.62 175 LEU A N 1
ATOM 1357 C CA . LEU A 1 175 ? 21.297 3.946 -22.247 1.00 81.62 175 LEU A CA 1
ATOM 1358 C C . LEU A 1 175 ? 21.708 2.556 -22.755 1.00 81.62 175 LEU A C 1
ATOM 1360 O O . LEU A 1 175 ? 22.862 2.351 -23.116 1.00 81.62 175 LEU A O 1
ATOM 1364 N N . ARG A 1 176 ? 20.779 1.590 -22.779 1.00 74.81 176 ARG A N 1
ATOM 1365 C CA . ARG A 1 176 ? 21.038 0.248 -23.323 1.00 74.81 176 ARG A CA 1
ATOM 1366 C C . ARG A 1 176 ? 21.033 0.218 -24.852 1.00 74.81 176 ARG A C 1
ATOM 1368 O O . ARG A 1 176 ? 21.657 -0.665 -25.409 1.00 74.81 176 ARG A O 1
ATOM 1375 N N . ARG A 1 177 ? 20.293 1.109 -25.518 1.00 73.56 177 ARG A N 1
ATOM 1376 C CA . ARG A 1 177 ? 20.200 1.140 -26.987 1.00 73.56 177 ARG A CA 1
ATOM 1377 C C . ARG A 1 177 ? 21.459 1.731 -27.637 1.00 73.56 177 ARG A C 1
ATOM 1379 O O . ARG A 1 177 ? 21.723 1.428 -28.789 1.00 73.56 177 ARG A O 1
ATOM 1386 N N . ASN A 1 178 ? 22.215 2.535 -26.885 1.00 65.81 178 ASN A N 1
ATOM 1387 C CA . ASN A 1 178 ? 23.449 3.197 -27.325 1.00 65.81 178 ASN A CA 1
ATOM 1388 C C . ASN A 1 178 ? 24.736 2.433 -26.936 1.00 65.81 178 ASN A C 1
ATOM 1390 O O . ASN A 1 178 ? 25.820 3.004 -27.015 1.00 65.81 178 ASN A O 1
ATOM 1394 N N . ARG A 1 179 ? 24.622 1.188 -26.459 1.00 62.81 179 ARG A N 1
ATOM 1395 C CA . ARG A 1 179 ? 25.737 0.257 -26.221 1.00 62.81 179 ARG A CA 1
ATOM 1396 C C . ARG A 1 179 ? 25.545 -0.966 -27.097 1.00 62.81 179 ARG A C 1
ATOM 1398 O O . ARG A 1 179 ? 26.572 -1.521 -27.522 1.00 62.81 179 ARG A O 1
#